Protein AF-A0A8C4YP88-F1 (afdb_monomer)

InterPro domains:
  IPR013892 Cytochrome c oxidase biogenesis protein Cmc1-like [PF08583] (2-66)

Structure (mmCIF, N/CA/C/O backbone):
data_AF-A0A8C4YP88-F1
#
_entry.id   AF-A0A8C4YP88-F1
#
loop_
_atom_site.group_PDB
_atom_site.id
_atom_site.type_symbol
_atom_site.label_atom_id
_atom_site.label_alt_id
_atom_site.label_comp_id
_atom_site.label_asym_id
_atom_site.label_entity_id
_atom_site.label_seq_id
_atom_site.pdbx_PDB_ins_code
_atom_site.Cartn_x
_atom_site.Cartn_y
_atom_site.Cartn_z
_atom_site.occupancy
_atom_site.B_iso_or_equiv
_atom_site.auth_s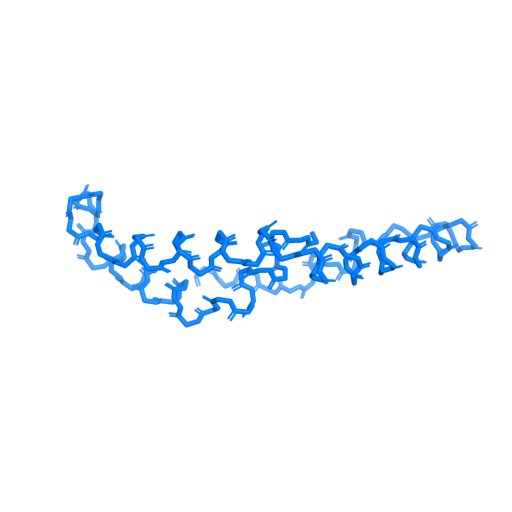eq_id
_atom_site.auth_comp_id
_atom_site.auth_asym_id
_atom_site.auth_atom_id
_atom_site.pdbx_PDB_model_num
ATOM 1 N N . MET A 1 1 ? 7.249 -3.296 -3.968 1.00 76.75 1 MET A N 1
ATOM 2 C CA . MET A 1 1 ? 6.627 -2.531 -5.066 1.00 76.75 1 MET A CA 1
ATOM 3 C C . MET A 1 1 ? 5.111 -2.425 -4.946 1.00 76.75 1 MET A C 1
ATOM 5 O O . MET A 1 1 ? 4.677 -1.442 -4.379 1.00 76.75 1 MET A O 1
ATOM 9 N N . MET A 1 2 ? 4.288 -3.401 -5.362 1.00 80.81 2 MET A N 1
ATOM 10 C CA . MET A 1 2 ? 2.815 -3.225 -5.328 1.00 80.81 2 MET A CA 1
ATOM 11 C C . MET A 1 2 ? 2.252 -2.993 -3.928 1.00 80.81 2 MET A C 1
ATOM 13 O O . MET A 1 2 ? 1.459 -2.085 -3.719 1.00 80.81 2 MET A O 1
ATOM 17 N N . ARG A 1 3 ? 2.736 -3.756 -2.944 1.00 78.94 3 ARG A N 1
ATOM 18 C CA . ARG A 1 3 ? 2.384 -3.552 -1.534 1.00 78.94 3 ARG A CA 1
ATOM 19 C C . ARG A 1 3 ? 2.813 -2.185 -0.993 1.00 78.94 3 ARG A C 1
ATOM 21 O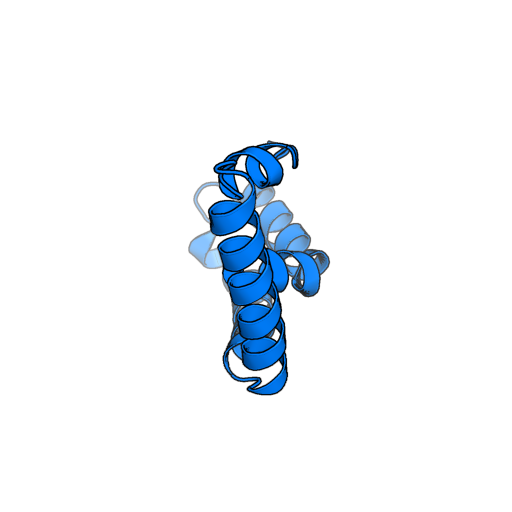 O . ARG A 1 3 ? 2.137 -1.647 -0.128 1.00 78.94 3 ARG A O 1
ATOM 28 N N . GLU A 1 4 ? 3.947 -1.661 -1.446 1.00 82.44 4 GLU A N 1
ATOM 29 C CA . GLU A 1 4 ? 4.469 -0.362 -0.994 1.00 82.44 4 GLU A CA 1
ATOM 30 C C . GLU A 1 4 ? 3.680 0.772 -1.645 1.00 82.44 4 GLU A C 1
ATOM 32 O O . GLU A 1 4 ? 3.123 1.583 -0.921 1.00 82.44 4 GLU A O 1
ATOM 37 N N . LYS A 1 5 ? 3.487 0.734 -2.970 1.00 84.56 5 LYS A N 1
ATOM 38 C CA . LYS A 1 5 ? 2.628 1.677 -3.698 1.00 84.56 5 LYS A CA 1
ATOM 39 C C . LYS A 1 5 ? 1.207 1.720 -3.143 1.00 84.56 5 LYS A C 1
ATOM 41 O O . LYS A 1 5 ? 0.687 2.793 -2.875 1.00 84.56 5 LYS A O 1
ATOM 46 N N . ALA A 1 6 ? 0.587 0.563 -2.909 1.00 85.31 6 ALA A N 1
ATOM 47 C CA . ALA A 1 6 ? -0.757 0.517 -2.339 1.00 85.31 6 ALA A CA 1
ATOM 48 C C . ALA A 1 6 ? -0.795 1.113 -0.919 1.00 85.31 6 ALA A C 1
ATOM 50 O O . ALA A 1 6 ? -1.761 1.771 -0.547 1.00 85.31 6 ALA A O 1
ATOM 51 N N . ARG A 1 7 ? 0.268 0.932 -0.121 1.00 83.81 7 ARG A N 1
ATOM 52 C CA . ARG A 1 7 ? 0.388 1.562 1.205 1.00 83.81 7 ARG A CA 1
ATOM 53 C C . ARG A 1 7 ? 0.616 3.069 1.133 1.00 83.81 7 ARG A C 1
ATOM 55 O O . ARG A 1 7 ? 0.094 3.767 1.991 1.00 83.81 7 ARG A O 1
ATOM 62 N N . GLU A 1 8 ? 1.364 3.557 0.149 1.00 86.69 8 GLU A N 1
ATOM 63 C CA . GLU A 1 8 ? 1.557 4.991 -0.098 1.00 86.69 8 GLU A CA 1
ATOM 64 C C . GLU A 1 8 ? 0.242 5.660 -0.520 1.00 86.69 8 GLU A C 1
ATOM 66 O O . GLU A 1 8 ? -0.140 6.681 0.050 1.00 86.69 8 GLU A O 1
ATOM 71 N N . LEU A 1 9 ? -0.502 5.037 -1.439 1.00 87.44 9 LEU A N 1
ATOM 72 C CA . LEU A 1 9 ? -1.823 5.503 -1.875 1.00 87.44 9 LEU A CA 1
ATOM 73 C C . LEU A 1 9 ? -2.864 5.465 -0.745 1.00 87.44 9 LEU A C 1
ATOM 75 O O . LEU A 1 9 ? -3.713 6.345 -0.655 1.00 87.44 9 LEU A O 1
ATOM 79 N N . CYS A 1 10 ? -2.786 4.474 0.147 1.00 90.81 10 CYS A N 1
ATOM 80 C CA . CYS A 1 10 ? -3.636 4.361 1.336 1.00 90.81 10 CYS A CA 1
ATOM 81 C C . CYS A 1 10 ? -2.993 4.969 2.599 1.00 90.81 10 CYS A C 1
ATOM 83 O O . CYS A 1 10 ? -3.360 4.580 3.713 1.00 90.81 10 CYS A O 1
ATOM 85 N N . SER A 1 11 ? -2.029 5.886 2.460 1.00 89.75 11 SER A N 1
ATOM 86 C CA . SER A 1 11 ? -1.227 6.412 3.578 1.00 89.75 11 SER A CA 1
ATOM 87 C C . SER A 1 11 ? -2.070 7.023 4.699 1.00 89.75 11 SER A C 1
ATOM 89 O O . SER A 1 11 ? -1.783 6.769 5.868 1.00 89.75 11 SER A O 1
ATOM 91 N N . ASP A 1 12 ? -3.167 7.707 4.379 1.00 90.19 12 ASP A N 1
ATOM 92 C CA . ASP A 1 12 ? -4.100 8.251 5.376 1.00 90.19 12 ASP A CA 1
ATOM 93 C C . ASP A 1 12 ? -4.714 7.153 6.260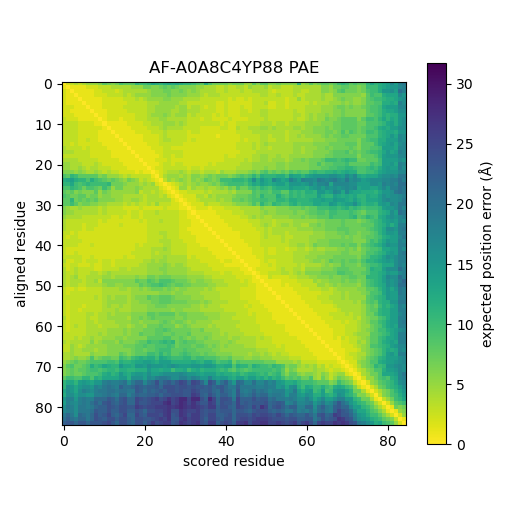 1.00 90.19 12 ASP A C 1
ATOM 95 O O . ASP A 1 12 ? -4.803 7.282 7.484 1.00 90.19 12 ASP A O 1
ATOM 99 N N . LYS A 1 13 ? -5.106 6.027 5.647 1.00 89.69 13 LYS A N 1
ATOM 100 C CA . LYS A 1 13 ? -5.671 4.867 6.355 1.00 89.69 13 LYS A CA 1
ATOM 101 C C . LYS A 1 13 ? -4.605 4.146 7.170 1.00 89.69 13 LYS A C 1
ATOM 103 O O . LYS A 1 13 ? -4.888 3.688 8.274 1.00 89.69 13 LYS A O 1
ATOM 108 N N . VAL A 1 14 ? -3.374 4.088 6.656 1.00 89.62 14 VAL A N 1
ATOM 109 C CA . VAL A 1 14 ? -2.220 3.562 7.396 1.00 89.62 14 VAL A CA 1
ATOM 110 C C . VAL A 1 14 ? -1.953 4.417 8.632 1.00 89.62 14 VAL A C 1
ATOM 112 O O . VAL A 1 14 ? -1.798 3.864 9.714 1.00 89.62 14 VAL A O 1
ATOM 115 N N . GLN A 1 15 ? -1.955 5.745 8.513 1.00 91.19 15 GLN A N 1
ATOM 116 C CA . GLN A 1 15 ? -1.751 6.643 9.650 1.00 91.19 15 GLN A CA 1
ATOM 117 C C . GLN A 1 15 ? -2.862 6.514 10.694 1.00 91.19 15 GLN A C 1
ATOM 119 O O . GLN A 1 15 ? -2.560 6.455 11.884 1.00 91.19 15 GLN A O 1
ATOM 124 N N . ALA A 1 16 ? -4.128 6.437 10.274 1.00 90.31 16 ALA A N 1
ATOM 125 C CA . ALA A 1 16 ? -5.254 6.240 11.188 1.00 90.31 16 ALA A CA 1
ATOM 126 C C . ALA A 1 16 ? -5.143 4.912 11.955 1.00 90.31 16 ALA A C 1
ATOM 128 O O . ALA A 1 16 ? -5.272 4.888 13.179 1.00 90.31 16 ALA A O 1
ATOM 129 N N . PHE A 1 17 ? -4.819 3.823 11.252 1.00 89.94 17 PHE A N 1
ATOM 130 C CA . PHE A 1 17 ? -4.584 2.523 11.875 1.00 89.94 17 PHE A CA 1
ATOM 131 C C . PHE A 1 17 ? -3.394 2.562 12.845 1.00 89.94 17 PHE A C 1
ATOM 133 O O . PHE A 1 17 ? -3.519 2.108 13.978 1.00 89.94 17 PHE A O 1
ATOM 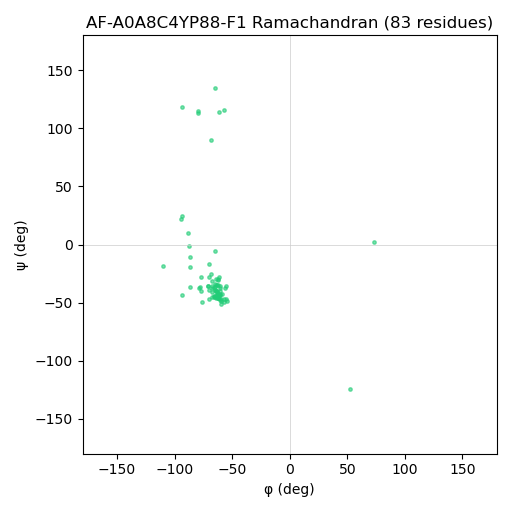140 N N . THR A 1 18 ? -2.268 3.165 12.448 1.00 89.50 18 THR A N 1
ATOM 141 C CA . THR A 1 18 ? -1.081 3.300 13.306 1.00 89.50 18 THR A CA 1
ATOM 142 C C . THR A 1 18 ? -1.379 4.104 14.569 1.00 89.50 18 THR A C 1
ATOM 144 O O . THR A 1 18 ? -0.986 3.676 15.652 1.00 89.50 18 THR A O 1
ATOM 147 N N . LYS A 1 19 ? -2.113 5.220 14.461 1.00 93.12 19 LYS A N 1
ATOM 148 C CA . LYS A 1 19 ? -2.547 6.015 15.622 1.00 93.12 19 LYS A CA 1
ATOM 149 C C . LYS A 1 19 ? -3.402 5.181 16.574 1.00 93.12 19 LYS A C 1
ATOM 151 O O . LYS A 1 19 ? -3.087 5.098 17.757 1.00 93.12 19 LYS A O 1
ATOM 156 N N . CYS A 1 20 ? -4.402 4.469 16.052 1.00 90.75 20 CYS A N 1
ATOM 157 C CA . CYS A 1 20 ? -5.230 3.594 16.880 1.00 90.75 20 CYS A CA 1
ATOM 158 C C . CYS A 1 20 ? -4.405 2.487 17.560 1.00 90.75 20 CYS A C 1
ATOM 160 O O . CYS A 1 20 ? -4.616 2.189 18.738 1.00 90.75 20 CYS A O 1
ATOM 162 N N . CYS A 1 21 ? -3.438 1.890 16.854 1.00 88.44 21 CYS A N 1
ATOM 163 C CA . CYS A 1 21 ? -2.542 0.884 17.425 1.00 88.44 21 CYS A CA 1
ATOM 164 C C . CYS A 1 21 ? -1.682 1.446 18.563 1.00 88.44 21 CYS A C 1
ATOM 166 O O . CYS A 1 21 ? -1.537 0.783 19.590 1.00 88.44 21 CYS A O 1
ATOM 168 N N . GLN A 1 22 ? -1.142 2.656 18.397 1.00 89.56 22 GLN A N 1
ATOM 169 C CA . GLN A 1 22 ? -0.347 3.332 19.424 1.00 89.56 22 GLN A CA 1
ATOM 170 C C . GLN A 1 22 ? -1.180 3.642 20.677 1.00 89.56 22 GLN A C 1
ATOM 172 O O . GLN A 1 22 ? -0.701 3.442 21.790 1.00 89.56 22 GLN A O 1
ATOM 177 N N . GLU A 1 23 ? -2.437 4.058 20.511 1.00 90.31 23 GLU A N 1
ATOM 178 C CA . GLU A 1 23 ? -3.338 4.396 21.623 1.00 90.31 23 GLU A CA 1
ATOM 179 C C . GLU A 1 23 ? -3.930 3.163 22.324 1.00 90.31 23 GLU 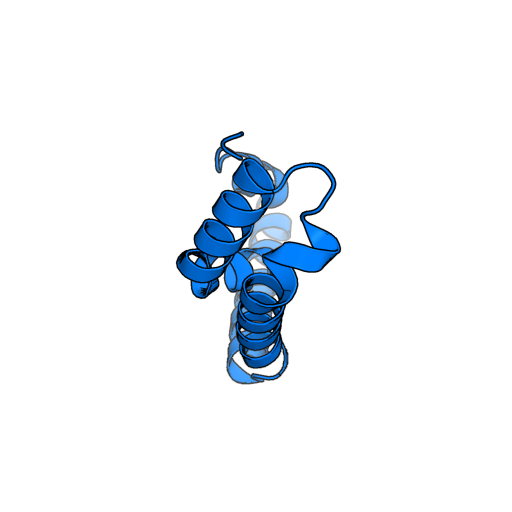A C 1
ATOM 181 O O . GLU A 1 23 ? -4.116 3.148 23.542 1.00 90.31 23 GLU A O 1
ATOM 186 N N . SER A 1 24 ? -4.237 2.106 21.569 1.00 86.00 24 SER A N 1
ATOM 187 C CA . SER A 1 24 ? -4.944 0.925 22.083 1.00 86.00 24 SER A CA 1
ATOM 188 C C . SER A 1 24 ? -4.025 -0.126 22.708 1.00 86.00 24 SER A C 1
ATOM 190 O O . SER A 1 24 ? -4.503 -0.985 23.459 1.00 86.00 24 SER A O 1
ATOM 192 N N . GLY A 1 25 ? -2.726 -0.090 22.391 1.00 85.12 25 GLY A N 1
ATOM 193 C CA . GLY A 1 25 ? -1.730 -1.031 22.899 1.00 85.12 25 GLY A CA 1
ATOM 194 C C . GLY A 1 25 ? -2.148 -2.489 22.688 1.00 85.12 25 GLY A C 1
ATOM 195 O O . GLY A 1 25 ? -2.485 -2.906 21.581 1.00 85.12 25 GLY A O 1
ATOM 196 N N . PHE A 1 26 ? -2.184 -3.276 23.767 1.00 84.44 26 PHE A N 1
ATOM 197 C CA . PHE A 1 26 ? -2.520 -4.705 23.713 1.00 84.44 26 PHE A CA 1
ATOM 198 C C . PHE A 1 26 ? -3.939 -4.995 23.185 1.00 84.44 26 PHE A C 1
ATOM 200 O O . PHE A 1 26 ? -4.172 -6.036 22.573 1.00 84.44 26 PHE A O 1
ATOM 207 N N . LEU A 1 27 ? -4.892 -4.071 23.364 1.00 85.50 27 LEU A N 1
ATOM 208 C CA . LEU A 1 27 ? -6.282 -4.248 22.921 1.00 85.50 27 LEU A CA 1
ATOM 209 C C . LEU A 1 27 ? -6.530 -3.781 21.475 1.00 85.50 27 LEU A C 1
ATOM 211 O O . LEU A 1 27 ? -7.684 -3.728 21.041 1.00 85.50 27 LEU A O 1
ATOM 215 N N . MET A 1 28 ? -5.476 -3.474 20.706 1.00 83.62 28 MET A N 1
ATOM 216 C CA . MET A 1 28 ? -5.593 -2.945 19.338 1.00 83.62 28 MET A CA 1
ATOM 217 C C . MET A 1 28 ? -6.425 -3.824 18.398 1.00 83.62 28 MET A C 1
ATOM 219 O O . MET A 1 28 ? -7.166 -3.305 17.576 1.00 83.62 28 MET A O 1
ATOM 223 N N . VAL A 1 29 ? -6.361 -5.152 18.523 1.00 81.38 29 VAL A N 1
ATOM 224 C CA . VAL A 1 29 ? -7.068 -6.068 17.606 1.00 81.38 29 VAL A CA 1
ATOM 225 C C . VAL A 1 29 ? -8.587 -5.990 17.786 1.00 81.38 29 VAL A C 1
ATOM 227 O O . VAL A 1 29 ? -9.340 -6.281 16.860 1.00 81.38 29 VAL A O 1
ATOM 230 N N . VAL A 1 30 ? -9.045 -5.584 18.971 1.00 87.25 30 VAL A N 1
ATOM 231 C CA . VAL A 1 30 ? -10.470 -5.425 19.277 1.00 87.25 30 VAL A CA 1
ATOM 232 C C . VAL A 1 30 ? -10.918 -3.991 19.022 1.00 87.25 30 VAL A C 1
ATOM 234 O O . VAL A 1 30 ? -11.970 -3.778 18.430 1.00 87.25 30 VAL A O 1
ATOM 237 N N . LYS A 1 31 ? -10.116 -3.004 19.435 1.00 86.00 31 LYS A N 1
ATOM 238 C CA . LYS A 1 31 ? -10.484 -1.587 19.329 1.00 86.00 31 LYS A CA 1
ATOM 239 C C . LYS A 1 31 ? -10.304 -1.015 17.923 1.00 86.00 31 LYS A C 1
ATOM 241 O O . LYS A 1 31 ? -11.165 -0.271 17.481 1.00 86.00 31 LYS A O 1
ATOM 246 N N . CYS A 1 32 ? -9.259 -1.422 17.202 1.00 92.25 32 CYS A N 1
ATOM 247 C CA . CYS A 1 32 ? -8.901 -0.858 15.896 1.00 92.25 32 CYS A CA 1
ATOM 248 C C . 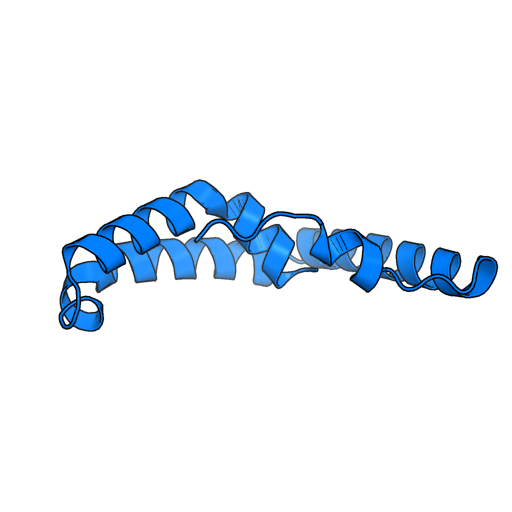CYS A 1 32 ? -9.488 -1.630 14.706 1.00 92.25 32 CYS A C 1
ATOM 250 O O . CYS A 1 32 ? -8.910 -1.656 13.615 1.00 92.25 32 CYS A O 1
ATOM 252 N N . GLN A 1 33 ? -10.591 -2.357 14.910 1.00 90.94 33 GLN A N 1
ATOM 253 C CA . GLN A 1 33 ? -11.191 -3.182 13.856 1.00 90.94 33 GLN A CA 1
ATOM 254 C C . GLN A 1 33 ? -11.726 -2.337 12.702 1.00 90.94 33 GLN A C 1
ATOM 256 O O . GLN A 1 33 ? -11.640 -2.763 11.551 1.00 90.94 33 GLN A O 1
ATOM 261 N N . GLN A 1 34 ? -12.239 -1.143 12.997 1.00 92.19 34 GLN A N 1
ATOM 262 C CA . GLN A 1 34 ? -12.813 -0.244 11.998 1.00 92.19 34 GLN A CA 1
ATOM 263 C C . GLN A 1 34 ? -11.724 0.338 11.091 1.00 92.19 34 GLN A C 1
ATOM 265 O O . GLN A 1 34 ? -11.825 0.278 9.867 1.00 92.19 34 GLN A O 1
ATOM 270 N N . GLU A 1 35 ? -10.637 0.824 11.683 1.00 91.00 35 GLU A N 1
ATOM 271 C CA . GLU A 1 35 ? -9.467 1.361 10.993 1.00 91.00 35 GLU A CA 1
ATOM 272 C C . GLU A 1 35 ? -8.782 0.270 10.169 1.00 91.00 35 GLU A C 1
ATOM 274 O O . GLU A 1 35 ? -8.381 0.507 9.029 1.00 91.00 35 GLU A O 1
ATOM 279 N N . ASN A 1 36 ? -8.702 -0.949 10.710 1.00 90.75 36 ASN A N 1
ATOM 280 C CA . ASN A 1 36 ? -8.153 -2.094 9.993 1.00 90.75 36 ASN A CA 1
ATOM 281 C C . ASN A 1 36 ? -9.044 -2.511 8.812 1.00 90.75 36 ASN A C 1
ATOM 283 O O . ASN A 1 36 ? -8.533 -2.805 7.733 1.00 90.75 36 ASN A O 1
ATOM 287 N N . ALA A 1 37 ? -10.370 -2.502 8.979 1.00 93.31 37 ALA A N 1
ATOM 288 C CA . ALA A 1 37 ? -11.307 -2.775 7.892 1.00 93.31 37 ALA A CA 1
ATOM 289 C C . ALA A 1 37 ? -11.181 -1.730 6.775 1.00 93.31 37 ALA A C 1
ATOM 291 O O . ALA A 1 37 ? -11.027 -2.108 5.616 1.00 93.31 37 ALA A O 1
ATOM 292 N N . ALA A 1 38 ? -11.129 -0.442 7.124 1.00 92.81 38 ALA A N 1
ATOM 293 C CA . ALA A 1 38 ? -10.955 0.644 6.161 1.00 92.81 38 ALA A CA 1
ATOM 294 C C . ALA A 1 38 ? -9.606 0.570 5.423 1.00 92.81 38 ALA A C 1
ATOM 296 O O . ALA A 1 38 ? -9.535 0.798 4.213 1.00 92.81 38 ALA A O 1
ATOM 297 N N . LEU A 1 39 ? -8.523 0.225 6.129 1.00 91.25 39 LEU A N 1
ATOM 298 C CA . LEU A 1 39 ? -7.216 0.004 5.511 1.00 91.25 39 LEU A CA 1
ATOM 299 C C . LEU A 1 39 ? -7.243 -1.205 4.569 1.00 91.25 39 LEU A C 1
ATOM 301 O O . LEU A 1 39 ? -6.726 -1.136 3.452 1.00 91.25 39 LEU A O 1
ATOM 305 N N . LYS A 1 40 ? -7.854 -2.310 5.002 1.00 91.88 40 LYS A N 1
ATOM 306 C CA . LYS A 1 40 ? -7.980 -3.526 4.199 1.00 91.88 40 LYS A CA 1
ATOM 307 C C . LYS A 1 40 ? -8.796 -3.272 2.938 1.00 91.88 40 LYS A C 1
A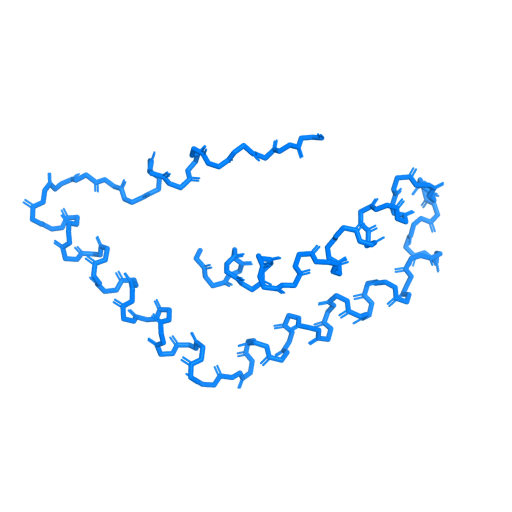TOM 309 O O . LYS A 1 40 ? -8.390 -3.729 1.874 1.00 91.88 40 LYS A O 1
ATOM 314 N N . GLU A 1 41 ? -9.903 -2.550 3.045 1.00 94.06 41 GLU A N 1
ATOM 315 C CA . GLU A 1 41 ? -10.751 -2.187 1.913 1.00 94.06 41 GLU A CA 1
ATOM 316 C C . GLU A 1 41 ? -9.964 -1.370 0.886 1.00 94.06 41 GLU A C 1
ATOM 318 O O . GLU A 1 41 ? -9.866 -1.784 -0.265 1.00 94.06 41 GLU A O 1
ATOM 323 N N . CYS A 1 42 ? -9.284 -0.306 1.328 1.00 91.25 42 CYS A N 1
ATOM 324 C CA . CYS A 1 42 ? -8.449 0.524 0.460 1.00 91.25 42 CYS A CA 1
ATOM 325 C C . CYS A 1 42 ? -7.397 -0.303 -0.299 1.00 91.25 42 CYS A C 1
ATOM 327 O O . CYS A 1 42 ? -7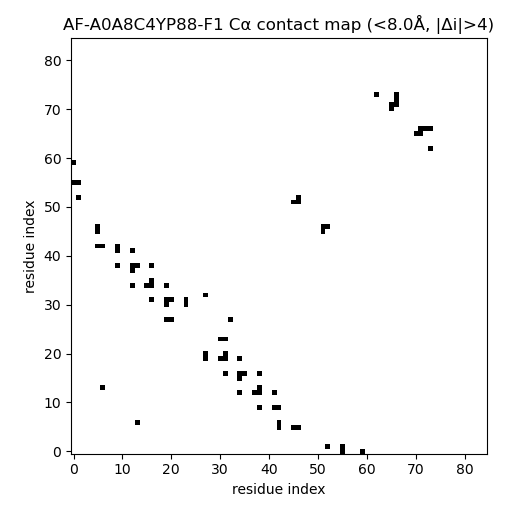.295 -0.221 -1.521 1.00 91.25 42 CYS A O 1
ATOM 329 N N . LEU A 1 43 ? -6.656 -1.165 0.407 1.00 89.19 43 LEU A N 1
ATOM 330 C CA . LEU A 1 43 ? -5.642 -2.022 -0.216 1.00 89.19 43 LEU A CA 1
ATOM 331 C C . LEU A 1 43 ? -6.252 -3.037 -1.190 1.00 89.19 43 LEU A C 1
ATOM 333 O O . LEU A 1 43 ? -5.675 -3.307 -2.240 1.00 89.19 43 LEU A O 1
ATOM 337 N N . THR A 1 44 ? -7.406 -3.606 -0.842 1.00 90.50 44 THR A N 1
ATOM 338 C CA . THR A 1 44 ? -8.080 -4.620 -1.661 1.00 90.50 44 THR A CA 1
ATOM 339 C C . THR A 1 44 ? -8.582 -4.021 -2.972 1.00 90.50 44 THR A C 1
ATOM 341 O O . THR A 1 44 ? -8.451 -4.667 -4.007 1.00 90.50 44 THR A O 1
ATOM 344 N N . THR A 1 45 ? -9.067 -2.775 -2.959 1.00 91.44 45 THR A N 1
ATOM 345 C CA . THR A 1 45 ? -9.458 -2.050 -4.177 1.00 91.44 45 THR A CA 1
ATOM 346 C C . THR A 1 45 ? -8.295 -1.947 -5.158 1.00 91.44 45 THR A C 1
ATOM 348 O O . THR A 1 45 ? -8.443 -2.343 -6.309 1.00 91.44 45 THR A O 1
ATOM 351 N N . TYR A 1 46 ? -7.116 -1.517 -4.699 1.00 88.19 46 TYR A N 1
ATOM 352 C CA . TYR A 1 46 ? -5.940 -1.418 -5.569 1.00 88.19 46 TYR A CA 1
ATOM 353 C C . TYR A 1 46 ? -5.425 -2.781 -6.033 1.00 88.19 46 TYR A C 1
ATOM 355 O O . TYR A 1 46 ? -4.985 -2.915 -7.168 1.00 88.19 46 TYR A O 1
ATOM 363 N N . TYR A 1 47 ? -5.482 -3.818 -5.195 1.00 84.44 47 TYR A N 1
ATOM 364 C CA . TYR A 1 47 ? -5.058 -5.156 -5.621 1.00 84.44 47 TYR A CA 1
ATOM 365 C C . TYR A 1 47 ? -5.994 -5.806 -6.639 1.00 84.44 47 TYR A C 1
ATOM 367 O O . TYR A 1 47 ? -5.534 -6.630 -7.427 1.00 84.44 47 TYR A O 1
ATOM 375 N N . ASN A 1 48 ? -7.275 -5.447 -6.623 1.00 89.25 48 ASN A N 1
ATOM 376 C CA . ASN A 1 48 ? -8.252 -5.937 -7.590 1.00 89.25 48 ASN A CA 1
ATOM 377 C C . ASN A 1 48 ? -8.295 -5.092 -8.870 1.00 89.25 48 ASN A C 1
ATOM 379 O O . ASN A 1 48 ? -8.930 -5.512 -9.835 1.00 89.25 48 ASN A O 1
ATOM 383 N N . ASP A 1 49 ? -7.643 -3.929 -8.889 1.00 91.00 49 ASP A N 1
ATOM 384 C CA . ASP A 1 49 ? -7.593 -3.060 -10.056 1.00 91.00 49 ASP A CA 1
ATOM 385 C C . ASP A 1 49 ? -6.543 -3.562 -11.073 1.00 91.00 49 ASP A C 1
ATOM 387 O O . ASP A 1 49 ? -5.334 -3.533 -10.797 1.00 91.00 49 ASP A O 1
ATOM 391 N N . PRO A 1 50 ? -6.966 -4.027 -12.267 1.00 91.19 50 PRO A N 1
ATOM 392 C CA . PRO A 1 50 ? -6.040 -4.482 -13.297 1.00 91.19 50 PRO A CA 1
ATOM 393 C C . PRO A 1 50 ? -5.140 -3.356 -13.822 1.00 91.19 50 PRO A C 1
ATOM 395 O O . PRO A 1 50 ? -3.993 -3.633 -14.173 1.00 91.19 50 PRO A O 1
ATOM 398 N N . ALA A 1 51 ? -5.600 -2.099 -13.824 1.00 90.00 51 ALA A N 1
ATOM 399 C CA . ALA A 1 51 ? -4.787 -0.969 -14.276 1.00 90.00 51 ALA A CA 1
ATOM 400 C C . ALA A 1 51 ? -3.587 -0.755 -13.343 1.00 90.00 51 ALA A 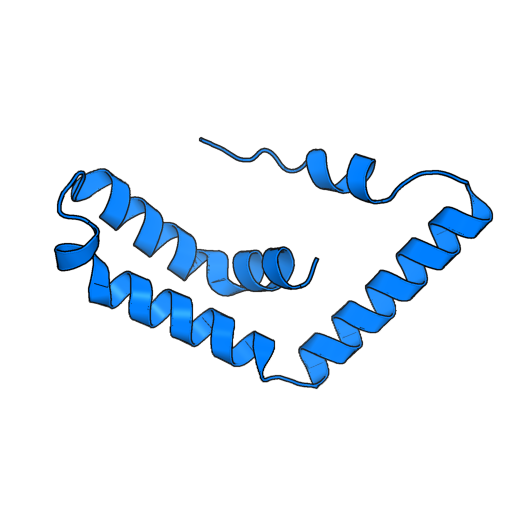C 1
ATOM 402 O O . ALA A 1 51 ? -2.442 -0.654 -13.789 1.00 90.00 51 ALA A O 1
ATOM 403 N N . PHE A 1 52 ? -3.827 -0.812 -12.031 1.00 89.56 52 PHE A N 1
ATOM 404 C CA . PHE A 1 52 ? -2.772 -0.725 -11.024 1.00 89.56 52 PHE A CA 1
ATOM 405 C C . PHE A 1 52 ? -1.740 -1.858 -11.155 1.00 89.56 52 PHE A C 1
ATOM 407 O O . PHE A 1 52 ? -0.532 -1.646 -10.981 1.00 89.56 52 PHE A O 1
ATOM 414 N N . TYR A 1 53 ? -2.192 -3.068 -11.495 1.00 88.88 53 TYR A N 1
ATOM 415 C CA . TYR A 1 53 ? -1.299 -4.193 -11.770 1.00 88.88 53 TYR A CA 1
ATOM 416 C C . TYR A 1 53 ? -0.425 -3.959 -13.004 1.00 88.88 53 TYR A C 1
ATOM 418 O O . TYR A 1 53 ? 0.785 -4.202 -12.951 1.00 88.88 53 TYR A O 1
ATOM 426 N N . GLU A 1 54 ? -1.001 -3.469 -14.100 1.00 91.75 54 GLU A N 1
ATOM 427 C CA . GLU A 1 54 ? -0.256 -3.186 -15.327 1.00 91.75 54 GLU A CA 1
ATOM 428 C C . GLU A 1 54 ? 0.792 -2.091 -15.132 1.00 91.75 54 GLU A C 1
ATOM 430 O O . GLU A 1 54 ? 1.948 -2.281 -15.519 1.00 91.75 54 GLU A O 1
ATOM 435 N N . GLU A 1 55 ? 0.448 -0.999 -14.450 1.00 89.38 55 GLU A N 1
ATOM 436 C CA . GLU A 1 55 ? 1.403 0.061 -14.113 1.00 89.38 55 GLU A CA 1
ATOM 437 C C . GLU A 1 55 ? 2.589 -0.481 -13.311 1.00 89.38 55 GLU A C 1
ATOM 439 O O . GLU A 1 55 ? 3.758 -0.222 -13.619 1.00 89.38 55 GLU A O 1
ATOM 444 N N . CYS A 1 56 ? 2.300 -1.291 -12.292 1.00 88.44 56 CYS A N 1
ATOM 445 C CA . CYS A 1 56 ? 3.334 -1.903 -11.474 1.00 88.44 56 CYS A CA 1
ATOM 446 C C . CYS A 1 56 ? 4.164 -2.937 -12.252 1.00 88.44 56 CYS A C 1
ATOM 448 O O . CYS A 1 56 ? 5.357 -3.111 -11.995 1.00 88.44 56 CYS A O 1
ATOM 450 N N . LYS A 1 57 ? 3.570 -3.624 -13.226 1.00 89.81 57 LYS A N 1
ATOM 451 C CA . LYS A 1 57 ? 4.291 -4.546 -14.105 1.00 89.81 57 LYS A CA 1
ATOM 452 C C . LYS A 1 57 ? 5.256 -3.795 -15.019 1.00 89.81 57 LYS A C 1
ATOM 454 O O . LYS A 1 57 ? 6.406 -4.215 -15.136 1.00 89.81 57 LYS A O 1
ATOM 459 N N . ILE A 1 58 ? 4.823 -2.694 -15.632 1.00 91.38 58 ILE A N 1
ATOM 460 C CA . ILE A 1 58 ? 5.663 -1.869 -16.514 1.00 91.38 58 ILE A CA 1
ATOM 461 C C . ILE A 1 58 ? 6.867 -1.327 -15.744 1.00 91.38 58 ILE A C 1
ATOM 463 O O . ILE A 1 58 ? 8.009 -1.459 -16.186 1.00 91.38 58 ILE A O 1
ATOM 467 N N . GLU A 1 59 ? 6.636 -0.778 -14.555 1.00 87.88 59 GLU A N 1
ATOM 468 C CA . GLU A 1 59 ? 7.716 -0.241 -13.732 1.00 87.88 59 GLU A CA 1
ATOM 469 C C . GLU A 1 59 ? 8.679 -1.340 -13.244 1.00 87.88 59 GLU A C 1
ATOM 471 O O . GLU A 1 59 ? 9.896 -1.140 -13.262 1.00 87.88 59 GLU A O 1
ATOM 476 N N . TYR A 1 60 ? 8.182 -2.532 -12.898 1.00 86.75 60 TYR A N 1
ATOM 477 C CA . TYR A 1 60 ? 9.041 -3.678 -12.581 1.00 86.75 60 TYR A CA 1
ATOM 478 C C . TYR A 1 60 ? 9.916 -4.102 -13.772 1.00 86.75 60 TYR A C 1
ATOM 480 O O . TYR A 1 60 ? 11.107 -4.378 -13.601 1.00 86.75 60 TYR A O 1
ATOM 488 N N . LEU A 1 61 ? 9.348 -4.151 -14.982 1.00 91.12 61 LEU A N 1
ATOM 489 C CA . LEU A 1 61 ? 10.095 -4.485 -16.196 1.00 91.12 61 LEU A CA 1
ATOM 490 C C . LEU A 1 61 ? 11.193 -3.456 -16.466 1.00 91.12 61 LEU A C 1
ATOM 492 O O . LEU A 1 61 ? 12.336 -3.849 -16.691 1.00 91.12 61 LEU A O 1
ATOM 496 N N . LYS A 1 62 ? 10.888 -2.164 -16.319 1.00 90.25 62 LYS A N 1
ATOM 497 C CA . LYS A 1 62 ? 11.873 -1.085 -16.444 1.00 90.25 62 LYS A CA 1
ATOM 498 C C . LYS A 1 62 ? 13.013 -1.226 -15.430 1.00 90.25 62 LYS A C 1
ATOM 500 O O . LYS A 1 62 ? 14.180 -1.184 -15.806 1.00 90.25 62 LYS A O 1
ATOM 505 N N . GLN A 1 63 ? 12.704 -1.481 -14.156 1.00 86.94 63 GLN A N 1
ATOM 506 C CA . GLN A 1 63 ? 13.733 -1.724 -13.132 1.00 86.94 63 GLN A CA 1
ATOM 507 C C . GLN A 1 63 ? 14.607 -2.941 -13.466 1.00 86.94 63 GLN A C 1
ATOM 509 O O . GLN A 1 63 ? 15.810 -2.948 -13.199 1.00 86.94 63 GLN A O 1
ATOM 514 N N . ARG A 1 64 ? 14.016 -3.983 -14.059 1.00 88.56 64 ARG A N 1
ATOM 515 C CA . ARG A 1 64 ? 14.743 -5.177 -14.496 1.00 88.56 64 ARG A CA 1
ATOM 516 C C . ARG A 1 64 ? 15.651 -4.892 -15.692 1.00 88.56 64 ARG A C 1
ATOM 518 O O . ARG A 1 64 ? 16.754 -5.431 -15.742 1.00 88.56 64 ARG A O 1
ATOM 525 N N . GLU A 1 65 ? 15.208 -4.078 -16.642 1.00 91.19 65 GLU A N 1
ATOM 526 C CA . GLU A 1 65 ? 16.024 -3.618 -17.770 1.00 91.19 65 GLU A CA 1
ATOM 527 C C . GLU A 1 65 ? 17.199 -2.763 -17.292 1.00 91.19 65 GLU A C 1
ATOM 529 O O . GLU A 1 65 ? 18.340 -3.035 -17.659 1.00 91.19 65 GLU A O 1
ATOM 534 N N . GLU A 1 66 ? 16.954 -1.817 -16.383 1.00 88.62 66 GLU A N 1
ATOM 535 C CA . GLU A 1 66 ? 18.006 -1.013 -15.751 1.00 88.62 66 GLU A CA 1
ATOM 536 C C . GLU A 1 66 ? 19.025 -1.887 -15.011 1.00 88.62 66 GLU A C 1
ATOM 538 O O . GLU A 1 66 ? 20.232 -1.666 -15.125 1.00 88.62 66 GLU A O 1
ATOM 543 N N . PHE A 1 67 ? 18.561 -2.907 -14.281 1.00 89.62 67 PHE A N 1
ATOM 544 C CA . PHE A 1 67 ? 19.442 -3.867 -13.618 1.00 89.62 67 PHE A CA 1
ATOM 545 C C . PHE A 1 67 ? 20.282 -4.659 -14.624 1.00 89.62 67 PHE A C 1
ATOM 547 O O . PHE A 1 67 ? 21.470 -4.859 -14.397 1.00 89.62 67 PHE A O 1
ATOM 554 N N . ARG A 1 68 ? 19.701 -5.084 -15.752 1.00 89.50 68 ARG A N 1
ATOM 555 C CA . ARG A 1 68 ? 20.444 -5.776 -16.819 1.00 89.50 68 ARG A CA 1
ATOM 556 C C . ARG A 1 68 ? 21.489 -4.878 -17.479 1.00 89.50 68 ARG A C 1
ATOM 558 O O . ARG A 1 68 ? 22.553 -5.373 -17.827 1.00 89.50 68 ARG A O 1
ATOM 565 N N . ALA A 1 69 ? 21.193 -3.591 -17.644 1.00 91.50 69 ALA A N 1
ATOM 566 C CA . ALA A 1 69 ? 22.100 -2.634 -18.271 1.00 91.50 69 ALA A CA 1
ATOM 567 C C . ALA A 1 69 ? 23.240 -2.188 -17.340 1.00 91.50 69 ALA A C 1
ATOM 569 O O . ALA A 1 69 ? 24.371 -2.028 -17.784 1.00 91.50 69 ALA A O 1
ATOM 570 N N . THR A 1 70 ? 22.947 -1.971 -16.055 1.00 88.00 70 THR A N 1
ATOM 571 C CA . THR A 1 70 ? 23.882 -1.334 -15.104 1.00 88.00 70 THR A CA 1
ATOM 572 C C . THR A 1 70 ? 24.438 -2.278 -14.040 1.00 88.00 70 THR A C 1
ATOM 574 O O . THR A 1 70 ? 25.428 -1.953 -13.394 1.00 88.00 70 THR A O 1
ATOM 577 N N . GLY A 1 71 ? 23.793 -3.423 -13.805 1.00 86.00 71 GLY A N 1
ATOM 578 C CA . GLY A 1 71 ? 24.121 -4.348 -12.718 1.00 86.00 71 GLY A CA 1
ATOM 579 C C . GLY A 1 71 ? 23.710 -3.875 -11.315 1.00 86.00 71 GLY A C 1
ATOM 580 O O . GLY A 1 71 ? 23.980 -4.577 -10.343 1.00 86.00 71 GLY A O 1
ATOM 581 N N . ILE A 1 72 ? 23.059 -2.711 -11.169 1.00 82.12 72 ILE A N 1
ATOM 582 C CA . ILE A 1 72 ? 22.757 -2.104 -9.859 1.00 82.12 72 ILE A CA 1
ATOM 583 C C . ILE A 1 72 ? 21.354 -2.505 -9.368 1.00 82.12 72 ILE A C 1
ATOM 585 O O . ILE A 1 72 ? 20.365 -2.135 -10.009 1.00 82.12 72 ILE A O 1
ATOM 589 N N . PRO A 1 73 ? 21.210 -3.203 -8.221 1.00 77.75 73 PRO A N 1
ATOM 590 C CA . PRO A 1 73 ? 19.912 -3.667 -7.727 1.00 77.75 73 PRO A CA 1
ATOM 591 C C . PRO A 1 73 ? 18.954 -2.528 -7.345 1.00 77.75 73 PRO A C 1
ATOM 593 O O . PRO A 1 73 ? 19.304 -1.632 -6.576 1.00 77.75 73 PRO A O 1
ATOM 596 N N . ALA A 1 74 ? 17.686 -2.627 -7.758 1.00 71.31 74 ALA A N 1
ATOM 597 C CA . ALA A 1 74 ? 16.643 -1.655 -7.407 1.00 71.31 74 ALA A CA 1
ATOM 598 C C . ALA A 1 74 ? 16.356 -1.567 -5.889 1.00 71.31 74 ALA A C 1
ATOM 600 O O . ALA A 1 74 ? 16.056 -0.490 -5.373 1.00 71.31 74 ALA A O 1
ATOM 601 N N . LYS A 1 75 ? 16.520 -2.669 -5.135 1.00 62.66 75 LYS A N 1
ATOM 602 C CA . LYS A 1 75 ? 16.298 -2.704 -3.671 1.00 62.66 75 LYS A CA 1
ATOM 603 C C . LYS A 1 75 ? 17.228 -1.776 -2.882 1.00 62.66 75 LYS A C 1
ATOM 605 O O . LYS A 1 75 ? 16.813 -1.254 -1.853 1.00 62.66 75 LYS A O 1
ATOM 610 N N . GLN A 1 76 ? 18.445 -1.526 -3.370 1.00 56.34 76 GLN A N 1
ATOM 611 C CA . GLN A 1 76 ? 19.359 -0.565 -2.740 1.00 56.34 76 GLN A CA 1
ATOM 612 C C . GLN A 1 76 ? 18.880 0.891 -2.901 1.00 56.34 76 GLN A C 1
ATOM 614 O O . GLN A 1 76 ? 19.318 1.762 -2.153 1.00 56.34 76 GLN A O 1
ATOM 619 N N . ARG A 1 77 ? 17.956 1.166 -3.836 1.00 53.72 77 ARG A N 1
ATOM 620 C CA . ARG A 1 77 ? 17.338 2.491 -4.008 1.00 53.72 77 ARG A CA 1
ATOM 621 C C . ARG A 1 77 ? 16.109 2.682 -3.108 1.00 53.72 77 ARG A C 1
ATOM 623 O O . ARG A 1 77 ? 15.937 3.767 -2.568 1.00 53.72 77 ARG A O 1
ATOM 630 N N . GLN A 1 78 ? 15.300 1.637 -2.894 1.00 53.66 78 GLN A N 1
ATOM 631 C CA . GLN A 1 78 ? 14.060 1.703 -2.093 1.00 53.66 78 GLN A CA 1
ATOM 632 C C . GLN A 1 78 ? 14.287 1.723 -0.570 1.00 53.66 78 GLN A C 1
ATOM 634 O O . GLN A 1 78 ? 13.506 2.338 0.147 1.00 53.66 78 GLN A O 1
ATOM 639 N N . GLN A 1 79 ? 15.380 1.139 -0.063 1.00 47.50 79 GLN A N 1
ATOM 640 C CA . GLN A 1 79 ? 15.736 1.200 1.370 1.00 47.50 79 GLN A CA 1
ATOM 641 C C . GLN A 1 79 ? 16.059 2.619 1.885 1.00 47.50 79 GLN A C 1
ATOM 643 O O . GLN A 1 79 ? 16.267 2.798 3.081 1.00 47.50 79 GLN A O 1
ATOM 648 N N . LYS A 1 80 ? 16.108 3.633 1.008 1.00 42.31 80 LYS A N 1
ATOM 649 C CA . LYS A 1 80 ? 16.344 5.036 1.380 1.00 42.31 80 LYS A CA 1
ATOM 650 C C . LYS A 1 80 ? 15.081 5.821 1.750 1.00 42.31 80 LYS A C 1
ATOM 652 O O . LYS A 1 80 ? 15.208 6.992 2.094 1.00 42.31 80 LYS A O 1
ATOM 657 N N . LEU A 1 81 ? 13.888 5.227 1.693 1.00 44.53 81 LEU A N 1
ATOM 658 C CA . LEU A 1 81 ? 12.719 5.833 2.331 1.00 44.53 81 LEU A CA 1
ATOM 659 C C . LEU A 1 81 ? 12.790 5.526 3.832 1.00 44.53 81 LEU A C 1
ATOM 661 O O . LEU A 1 81 ? 12.756 4.349 4.203 1.00 44.53 81 LEU A O 1
ATOM 665 N N . PRO A 1 82 ? 12.941 6.545 4.701 1.00 37.84 82 PRO A N 1
ATOM 666 C CA . PRO A 1 82 ? 13.010 6.322 6.132 1.00 37.84 82 PRO A CA 1
ATOM 667 C C . PRO A 1 82 ? 11.697 5.678 6.565 1.00 37.84 82 PRO A C 1
ATOM 669 O O . PRO A 1 82 ? 10.627 6.280 6.490 1.00 37.84 82 PRO A O 1
ATOM 672 N N . THR A 1 83 ? 11.780 4.430 7.016 1.00 41.66 83 THR A N 1
ATOM 673 C CA . THR A 1 83 ? 10.733 3.861 7.856 1.00 41.66 83 THR A CA 1
ATOM 674 C C . THR A 1 83 ? 10.831 4.617 9.173 1.00 41.66 83 THR A C 1
ATOM 676 O O . THR A 1 83 ? 11.640 4.264 10.027 1.00 41.66 83 THR A O 1
ATOM 679 N N . SER A 1 84 ? 10.106 5.734 9.283 1.00 35.53 84 SER A N 1
ATOM 680 C CA . SER A 1 84 ? 9.904 6.396 10.568 1.00 35.53 84 SER A CA 1
ATOM 681 C C . SER A 1 84 ? 9.271 5.367 11.492 1.00 35.53 84 SER A C 1
ATOM 683 O O . SER A 1 84 ? 8.183 4.861 11.207 1.00 35.53 84 SER A O 1
ATOM 685 N N . MET A 1 85 ? 10.010 5.024 12.545 1.00 36.19 85 MET A N 1
ATOM 686 C CA . MET A 1 85 ? 9.424 4.547 13.795 1.00 36.19 85 MET A CA 1
ATOM 687 C C . MET A 1 85 ? 8.526 5.643 14.371 1.00 36.19 85 MET A C 1
ATOM 689 O O . MET A 1 85 ? 8.806 6.834 14.077 1.00 36.19 85 MET A O 1
#

Secondary structure (DSSP, 8-state):
-HHHHHHHHTHHHHHHHHHHHHHHGGGHHHHTHHHHHHHHHHHHHHHH-HHHHHHHHHHHHHHHHHHHHH---THHHHTTS----

pLDDT: mean 82.76, std 14.81, range [35.53, 94.06]

Solvent-accessible surface area (backbone atoms only — not comparable to full-atom values): 4872 Å² total; per-residue (Å²): 103,71,73,53,54,42,44,62,76,35,36,70,39,50,50,52,32,51,51,40,39,69,74,43,52,93,51,20,82,72,72,35,45,64,39,46,49,55,34,49,51,54,42,48,54,50,74,69,32,66,66,56,49,51,55,51,48,54,54,50,51,51,51,50,50,49,27,71,74,68,70,56,65,66,67,77,62,60,72,71,58,81,79,76,126

Sequence (85 aa):
MMREKARELCSDKVQAFTKCCQESGFLMVVKCQQENAALKECLTTYYNDPAFYEECKIEYLKQREEFRATGIPAKQRQQKLPTSM

Radius of gyration: 16.34 Å; Cα contacts (8 Å, |Δi|>4): 40; chains: 1; bounding box: 37×14×42 Å

Foldseek 3Di:
DLVVVLCVVLVVLVVVLVVLCVVCPPCSVPRVVVSVVVSCVSSVVLVPDVVNVVVVVVVVVVQVVVCVVPVDHPVVVVVPPDPDD

Mean predicted aligned error: 7.43 Å

Organism: NCBI:txid1825980